Protein 7BQV (pdb70)

Solvent-accessible surface area: 7470 Å² total; per-residue (Å²): 150,87,5,5,17,0,83,118,34,121,145,20,79,0,8,44,116,136,32,56,21,75,44,23,186,104,14,54,53,14,65,24,93,17,85,118,49,88,92,13,70,0,6,0,0,95,127,28,52,48,26,65,82,44,38,158,82,24,82,119,115,27,53,8,122,27,11,8,35,6,4,0,30,1,110,116,33,48,22,21,0,0,11,44,3,38,22,62,119,187,130,37,98,29,70,78,0,20,0,0,7,76,72,15,0,52,77,93,93,122,73,74,2,27,16,5,15,19,73,28,122,68,125,40,92,31,107,100,25,70,132,126,107

Foldseek 3Di:
DQFKAFVVVPPHGWGGPVFFDADDPCGQFDWDQAPVGDIFRWGKGAGTPQKDWDDDWAPPRDPHPQWTWTFIAHNVPRHTFFIKIAGPDPPDPPRIITIGGQVRIPPRD/DDAQPPPGDDDPDVVVSVVVNVVD

Structure (mmCIF, N/CA/C/O backbone):
data_7BQV
#
_entry.id   7BQV
#
_cell.length_a   83.621
_cell.length_b   93.895
_cell.length_c   43.682
_cell.angle_alpha   90.00
_cell.angle_beta   90.00
_cell.angle_gamma   90.00
#
_symmetry.space_group_name_H-M   'C 2 2 21'
#
loop_
_entity.id
_entity.type
_entity.pdbx_description
1 polymer 'Protein cereblon'
2 polymer 'Sal-like protein 4'
3 non-polymer 2-[(3~{S})-2,6-bis(oxidanylidene)piperidin-3-yl]-5-oxidanyl-isoindole-1,3-dione
4 non-polymer 'ZINC ION'
5 non-polymer 'SULFATE ION'
6 water water
#
loop_
_atom_site.group_PDB
_atom_site.id
_atom_site.type_symbol
_atom_site.label_atom_id
_atom_site.label_alt_id
_atom_site.label_comp_id
_atom_site.label_asym_id
_atom_site.label_entity_id
_atom_site.label_seq_id
_atom_site.pdbx_PDB_ins_code
_atom_site.Cartn_x
_atom_site.Cartn_y
_atom_site.Cartn_z
_atom_site.occupancy
_atom_site.B_iso_or_equiv
_atom_site.auth_seq_id
_atom_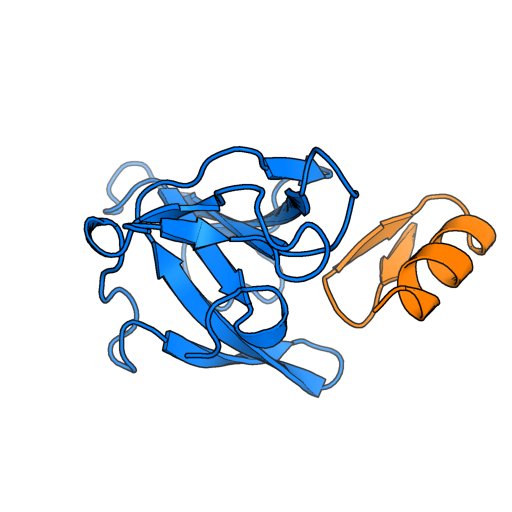site.auth_comp_id
_atom_site.auth_asym_id
_atom_site.auth_atom_id
_atom_site.pdbx_PDB_model_num
ATOM 1 N N . CYS A 1 1 ? -17.819 -10.763 18.597 1.00 84.96 318 CYS A N 1
ATOM 2 C CA . CYS A 1 1 ? -18.777 -10.920 19.683 1.00 86.47 318 CYS A CA 1
ATOM 3 C C . CYS A 1 1 ? -19.532 -12.235 19.566 1.00 85.01 318 CYS A C 1
ATOM 4 O O . CYS A 1 1 ? -18.965 -13.272 19.220 1.00 85.04 318 CYS A O 1
ATOM 7 N N . THR A 1 2 ? -20.828 -12.177 19.874 1.00 83.60 319 THR A N 1
ATOM 8 C CA . THR A 1 2 ? -21.705 -13.320 19.669 1.00 80.07 319 THR A CA 1
ATOM 9 C C . THR A 1 2 ? -21.979 -13.582 18.195 1.00 70.00 319 THR A C 1
ATOM 10 O O . THR A 1 2 ? -22.323 -14.713 17.832 1.00 70.16 319 THR A O 1
ATOM 14 N N . SER A 1 3 ? -21.803 -12.575 17.342 1.00 58.53 320 SER A N 1
ATOM 15 C CA . SER A 1 3 ? -22.462 -12.524 16.050 1.00 46.68 320 SER A CA 1
ATOM 16 C C . SER A 1 3 ? -21.517 -12.827 14.895 1.00 36.76 320 SER A C 1
ATOM 17 O O . SER A 1 3 ? -20.290 -12.806 15.024 1.00 33.75 320 SER A O 1
ATOM 20 N N . LEU A 1 4 ? -22.129 -13.095 13.751 1.00 31.24 321 LEU A N 1
ATOM 21 C CA . LEU A 1 4 ? -21.452 -13.117 12.467 1.00 28.55 321 LEU A CA 1
ATOM 22 C C . LEU A 1 4 ? -21.736 -11.794 11.770 1.00 28.42 321 LEU A C 1
ATOM 23 O O . LEU A 1 4 ? -22.891 -11.352 11.722 1.00 28.41 321 LEU A O 1
ATOM 28 N N . CYS A 1 5 ? -20.695 -11.168 11.234 1.00 30.31 322 CYS A N 1
ATOM 29 C CA . CYS A 1 5 ? -20.820 -9.822 10.695 1.00 30.22 322 CYS A CA 1
ATOM 30 C C . CYS A 1 5 ? -20.515 -9.775 9.205 1.00 30.49 322 CYS A C 1
ATOM 31 O O . CYS A 1 5 ? -19.884 -10.675 8.641 1.00 29.12 322 CYS A O 1
ATOM 34 N N . CYS A 1 6 ? -20.996 -8.704 8.573 1.00 28.96 323 CYS A N 1
ATOM 35 C CA . CYS A 1 6 ? -20.591 -8.372 7.215 1.00 28.45 323 CYS A CA 1
ATOM 36 C C . CYS A 1 6 ? -19.082 -8.174 7.164 1.00 30.31 323 CYS A C 1
ATOM 37 O O . CYS A 1 6 ? -18.535 -7.342 7.893 1.00 30.32 323 CYS A O 1
ATOM 40 N N . LYS A 1 7 ? -18.403 -8.937 6.302 1.00 28.89 324 LYS A N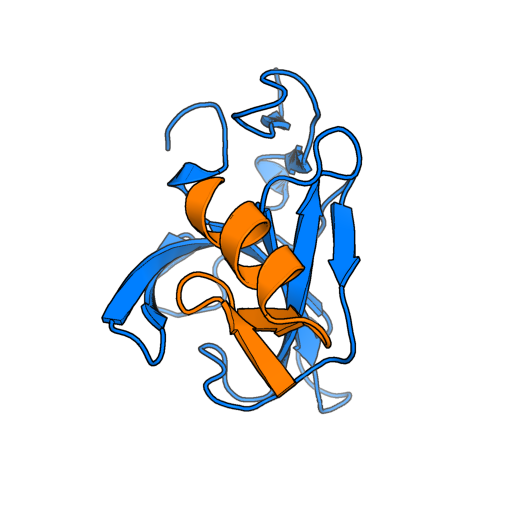 1
ATOM 41 C CA . LYS A 1 7 ? -16.945 -8.848 6.242 1.00 32.81 324 LYS A CA 1
ATOM 42 C C . LYS A 1 7 ? -16.487 -7.469 5.778 1.00 30.98 324 LYS A C 1
ATOM 43 O O . LYS A 1 7 ? -15.483 -6.941 6.273 1.00 33.40 324 LYS A O 1
ATOM 49 N N . GLN A 1 8 ? -17.197 -6.881 4.814 1.00 33.00 325 GLN A N 1
ATOM 50 C CA . GLN A 1 8 ? -16.832 -5.557 4.315 1.00 35.53 325 GLN A CA 1
ATOM 51 C C . GLN A 1 8 ? -16.955 -4.505 5.412 1.00 36.40 325 GLN A C 1
ATOM 52 O O . GLN A 1 8 ? -16.046 -3.693 5.624 1.00 39.75 325 GLN A O 1
ATOM 58 N N . CYS A 1 9 ? -18.081 -4.516 6.123 1.00 34.87 326 CYS A N 1
ATOM 59 C CA . CYS A 1 9 ? -18.307 -3.598 7.233 1.00 38.42 326 CYS A CA 1
ATOM 60 C C . CYS A 1 9 ? -17.399 -3.908 8.416 1.00 38.98 326 CYS A C 1
ATOM 61 O O . CYS A 1 9 ? -17.095 -3.017 9.219 1.00 38.15 326 CYS A O 1
ATOM 64 N N . GLN A 1 10 ? -16.995 -5.175 8.546 1.00 36.05 327 GLN A N 1
ATOM 65 C CA . GLN A 1 10 ? -16.270 -5.744 9.680 1.00 38.07 327 GLN A CA 1
ATOM 66 C C . GLN A 1 10 ? -17.138 -5.845 10.930 1.00 38.29 327 GLN A C 1
ATOM 67 O O . GLN A 1 10 ? -17.005 -6.808 11.694 1.00 35.72 327 GLN A O 1
ATOM 73 N N . GLU A 1 11 ? -18.035 -4.881 11.155 1.00 38.03 328 GLU A N 1
ATOM 74 C CA . GLU A 1 11 ? -18.753 -4.823 12.420 1.00 39.82 328 GLU A CA 1
ATOM 75 C C . GLU A 1 11 ? -20.274 -4.761 12.306 1.00 37.68 328 GLU A C 1
ATOM 76 O O . GLU A 1 11 ? -20.948 -4.772 13.341 1.00 39.24 328 GLU A O 1
ATOM 82 N N . THR A 1 12 ? -20.838 -4.724 11.102 1.00 34.51 329 THR A N 1
ATOM 83 C CA . THR A 1 12 ? -22.289 -4.797 10.962 1.00 32.65 329 THR A CA 1
ATOM 84 C C . THR A 1 12 ? -22.756 -6.229 11.210 1.00 29.35 329 THR A C 1
ATOM 85 O O . THR A 1 12 ? -22.375 -7.150 10.479 1.00 28.69 329 THR A O 1
ATOM 89 N N . GLU A 1 13 ? -23.587 -6.416 12.233 1.00 33.00 330 GLU A N 1
ATOM 90 C CA . GLU A 1 13 ? -23.987 -7.756 12.656 1.00 29.90 330 GLU A CA 1
ATOM 91 C C . GLU A 1 13 ? -25.126 -8.263 11.777 1.00 31.04 330 GLU A C 1
ATOM 92 O O . GLU A 1 13 ? -26.122 -7.562 11.566 1.00 32.21 330 GLU A O 1
ATOM 98 N N . ILE A 1 14 ? -24.971 -9.476 11.248 1.00 28.11 331 ILE A N 1
ATOM 99 C CA . ILE A 1 14 ? -25.944 -10.058 10.335 1.00 28.95 331 ILE A CA 1
ATOM 100 C C . ILE A 1 14 ? -26.772 -11.149 11.006 1.00 31.59 331 ILE A C 1
ATOM 101 O O . ILE A 1 14 ? -27.984 -11.223 10.792 1.00 33.24 331 ILE A O 1
ATOM 106 N N . THR A 1 15 ? -26.148 -12.013 11.804 1.00 32.14 332 THR A N 1
ATOM 107 C CA . THR A 1 15 ? -26.886 -13.072 12.486 1.00 29.94 332 THR A CA 1
ATOM 108 C C . THR A 1 15 ? -26.087 -13.499 13.712 1.00 31.27 332 THR A C 1
ATOM 109 O O . THR A 1 15 ? -24.988 -12.999 13.970 1.00 29.79 332 THR A O 1
ATOM 113 N N . THR A 1 16 ? -26.661 -14.409 14.490 1.00 30.78 333 THR A N 1
ATOM 114 C CA . THR A 1 16 ? -25.955 -14.967 15.630 1.00 30.10 333 THR A CA 1
ATOM 115 C C . THR A 1 16 ? -25.812 -16.470 15.443 1.00 30.05 333 THR A C 1
ATOM 116 O O . THR A 1 16 ? -26.544 -17.102 14.669 1.00 30.39 333 THR A O 1
ATOM 120 N N . LYS A 1 17 ? -24.822 -17.030 16.134 1.00 29.37 334 LYS A N 1
ATOM 121 C CA . LYS A 1 17 ? -24.518 -18.446 15.956 1.00 32.80 334 LYS A CA 1
ATOM 122 C C . LYS A 1 17 ? -25.692 -19.316 16.379 1.00 32.74 334 LYS A C 1
ATOM 123 O O . LYS A 1 17 ? -25.861 -20.431 15.865 1.00 31.66 334 LYS A O 1
ATOM 129 N N . ASN A 1 18 ? -26.519 -18.809 17.298 1.00 32.81 335 ASN A N 1
ATOM 130 C CA . ASN A 1 18 ? -27.705 -19.518 17.760 1.00 39.13 335 ASN A CA 1
ATOM 131 C C . ASN A 1 18 ? -28.744 -19.695 16.661 1.00 36.01 335 ASN A C 1
ATOM 132 O O . ASN A 1 18 ? -29.640 -20.536 16.804 1.00 36.52 335 ASN A O 1
ATOM 137 N N . GLU A 1 19 ? -28.655 -18.925 15.574 1.00 30.62 336 GLU A N 1
ATOM 138 C CA . GLU A 1 19 ? -29.610 -19.020 14.478 1.00 30.11 336 GLU A CA 1
ATOM 139 C C . GLU A 1 19 ? -29.235 -20.068 13.435 1.00 28.13 336 GLU A C 1
ATOM 140 O O . GLU A 1 19 ? -30.051 -20.356 12.551 1.00 26.21 336 GLU A O 1
ATOM 146 N N . ILE A 1 20 ? -28.029 -20.635 13.502 1.00 29.43 337 ILE A N 1
ATOM 147 C CA . ILE A 1 20 ? -27.608 -21.620 12.512 1.00 25.44 337 ILE A CA 1
ATOM 148 C C . ILE A 1 20 ? -28.381 -22.920 12.706 1.00 26.71 337 ILE A C 1
ATOM 149 O O . ILE A 1 20 ? -28.587 -23.383 13.835 1.00 30.19 337 ILE A O 1
ATOM 154 N N . PHE A 1 21 ? -28.825 -23.512 11.601 1.00 26.32 338 PHE A N 1
ATOM 155 C CA . PHE A 1 21 ? -29.566 -24.761 11.670 1.00 29.81 338 PHE A CA 1
ATOM 156 C C . PHE A 1 21 ? -29.290 -25.569 10.415 1.00 31.53 338 PHE A C 1
ATOM 157 O O . PHE A 1 21 ? -28.761 -25.059 9.426 1.00 25.86 338 PHE A O 1
ATOM 165 N N . SER A 1 22 ? -29.635 -26.852 10.476 1.00 35.95 339 SER A N 1
ATOM 166 C CA . SER A 1 22 ? -29.451 -27.762 9.355 1.00 38.42 339 SER A CA 1
ATOM 167 C C . SER A 1 22 ? -30.791 -27.937 8.658 1.00 39.16 339 SER A C 1
ATOM 168 O O . SER A 1 22 ? -31.734 -28.492 9.233 1.00 38.23 339 SER A O 1
ATOM 171 N N . LEU A 1 23 ? -30.874 -27.444 7.428 1.00 40.02 340 LEU A N 1
ATOM 172 C CA . LEU A 1 23 ? -32.008 -27.700 6.555 1.00 49.20 340 LEU A CA 1
ATOM 173 C C . LEU A 1 23 ? -31.666 -28.795 5.555 1.00 60.44 340 LEU A C 1
ATOM 174 O O . LEU A 1 23 ? -32.280 -29.866 5.558 1.00 62.01 340 LEU A O 1
ATOM 179 N N . SER A 1 24 ? -30.673 -28.541 4.708 1.00 72.52 341 SER A N 1
ATOM 180 C CA . SER A 1 24 ? -30.166 -29.569 3.816 1.00 76.78 341 SER A CA 1
ATOM 181 C C . SER A 1 24 ? -29.482 -30.664 4.621 1.00 80.03 341 SER A C 1
ATOM 182 O O . SER A 1 24 ? -28.787 -30.395 5.607 1.00 81.71 341 SER A O 1
ATOM 185 N N . LEU A 1 25 ? -29.691 -31.911 4.199 1.00 80.07 342 LEU A N 1
ATOM 186 C CA . LEU A 1 25 ? -29.020 -33.028 4.845 1.00 81.18 342 LEU A CA 1
ATOM 187 C C . LEU A 1 25 ? -27.512 -32.984 4.634 1.00 83.73 342 LEU A C 1
ATOM 188 O O . LEU A 1 25 ? -26.781 -33.700 5.327 1.00 84.77 342 LEU A O 1
ATOM 193 N N . CYS A 1 26 ? -27.034 -32.151 3.705 1.00 85.93 343 CYS A N 1
ATOM 194 C CA . CYS A 1 26 ? -25.606 -31.887 3.581 1.00 87.12 343 CYS A CA 1
ATOM 195 C C . CYS A 1 26 ? -25.069 -31.068 4.748 1.00 82.67 343 CYS A C 1
ATOM 196 O O . CYS A 1 26 ? -23.849 -31.002 4.932 1.00 85.96 343 CYS A O 1
ATOM 199 N N . GLY A 1 27 ? -25.945 -30.436 5.529 1.00 67.67 344 GLY A N 1
ATOM 200 C CA . GLY A 1 27 ? -25.532 -29.748 6.729 1.00 54.66 344 GLY A CA 1
ATOM 201 C C . GLY A 1 27 ? -25.906 -28.278 6.767 1.00 39.91 344 GLY A C 1
ATOM 202 O O . GLY A 1 27 ? -26.586 -27.750 5.880 1.00 36.84 344 GLY A O 1
ATOM 203 N N . PRO A 1 28 ? -25.460 -27.589 7.820 1.00 32.64 345 PRO A N 1
ATOM 204 C CA . PRO A 1 28 ? -25.793 -26.163 7.966 1.00 30.31 345 PRO A CA 1
ATOM 205 C C . PRO A 1 28 ? -25.012 -25.260 7.039 1.00 29.12 345 PRO A C 1
ATOM 206 O O . PRO A 1 28 ? -25.471 -24.148 6.771 1.00 25.59 345 PRO A O 1
ATOM 210 N N . MET A 1 29 ? -23.848 -25.681 6.547 1.00 31.60 346 MET A N 1
ATOM 211 C CA . MET A 1 29 ? -23.118 -24.890 5.553 1.00 30.58 346 MET A CA 1
ATOM 212 C C . MET A 1 29 ? -22.545 -25.850 4.518 1.00 34.95 346 MET A C 1
ATOM 213 O O . MET A 1 29 ? -21.491 -26.452 4.741 1.00 42.37 346 MET A O 1
ATOM 218 N N . ALA A 1 30 ? -23.238 -25.990 3.399 1.00 29.58 347 ALA A N 1
ATOM 219 C CA . ALA A 1 30 ? -22.801 -26.850 2.311 1.00 29.43 347 ALA A CA 1
ATOM 220 C C . ALA A 1 30 ? -22.452 -25.987 1.111 1.00 27.33 347 ALA A C 1
ATOM 221 O O . ALA A 1 30 ? -22.827 -24.816 1.047 1.00 25.64 347 ALA A O 1
ATOM 223 N N . ALA A 1 31 ? -21.725 -26.575 0.161 1.00 29.61 348 ALA A N 1
ATOM 224 C CA . ALA A 1 31 ? -21.350 -25.868 -1.059 1.00 28.91 348 ALA A CA 1
ATOM 225 C C . ALA A 1 31 ? -22.425 -26.067 -2.115 1.00 28.29 348 ALA A C 1
ATOM 226 O O . ALA A 1 31 ? -22.836 -27.203 -2.386 1.00 27.35 348 ALA A O 1
ATOM 228 N N . TYR A 1 32 ? -22.848 -24.968 -2.731 1.00 28.25 349 TYR A N 1
ATOM 229 C CA . TYR A 1 32 ? -23.843 -24.975 -3.792 1.00 28.31 349 TYR A CA 1
ATOM 230 C C . TYR A 1 32 ? -23.274 -24.256 -5.007 1.00 25.02 349 TYR A C 1
ATOM 231 O O . TYR A 1 32 ? -22.518 -23.294 -4.873 1.00 25.45 349 TYR A O 1
ATOM 240 N N . VAL A 1 33 ? -23.634 -24.738 -6.194 1.00 26.28 350 VAL A N 1
ATOM 241 C CA . VAL A 1 33 ? -23.167 -24.173 -7.455 1.00 29.72 350 VAL A CA 1
ATOM 242 C C . VAL A 1 33 ? -24.326 -23.431 -8.107 1.00 29.55 350 VAL A C 1
ATOM 243 O O . VAL A 1 33 ? -25.410 -24.000 -8.287 1.00 28.57 350 VAL A O 1
ATOM 247 N N . ASN A 1 34 ? -24.092 -22.186 -8.487 1.00 26.62 351 ASN A N 1
ATOM 248 C CA . ASN A 1 34 ? -25.111 -21.395 -9.165 1.00 25.34 351 ASN A CA 1
ATOM 249 C C . ASN A 1 34 ? -25.053 -21.649 -10.668 1.00 27.78 351 ASN A C 1
ATOM 250 O O . ASN A 1 34 ? -24.174 -22.368 -11.162 1.00 28.09 351 ASN A O 1
ATOM 255 N N . PRO A 1 35 ? -26.013 -21.125 -11.444 1.00 29.90 352 PRO A N 1
ATOM 256 C CA . PRO A 1 35 ? -26.096 -21.531 -12.860 1.00 35.40 352 PRO A CA 1
ATOM 257 C C . PRO A 1 35 ? -24.948 -21.032 -13.715 1.00 32.42 352 PRO A C 1
ATOM 258 O O . PRO A 1 35 ? -24.870 -21.408 -14.895 1.00 33.06 352 PRO A O 1
ATOM 262 N N . HIS A 1 36 ? -24.060 -20.207 -13.163 1.00 29.32 353 HIS A N 1
ATOM 263 C CA . HIS A 1 36 ? -22.870 -19.760 -13.865 1.00 30.18 353 HIS A CA 1
ATOM 264 C C . HIS A 1 36 ? -21.600 -20.384 -13.311 1.00 30.29 353 HIS A C 1
ATOM 265 O O . HIS A 1 36 ? -20.501 -19.951 -13.669 1.00 29.88 353 HIS A O 1
ATOM 272 N N . GLY A 1 37 ? -21.726 -21.401 -12.462 1.00 30.02 354 GLY A N 1
ATOM 273 C CA . GLY A 1 37 ? -20.589 -22.139 -11.956 1.00 33.18 354 GLY A CA 1
ATOM 274 C C . GLY A 1 37 ? -19.983 -21.602 -10.675 1.00 30.12 354 GLY A C 1
ATOM 275 O O . GLY A 1 37 ? -19.036 -22.210 -10.164 1.00 31.44 354 GLY A O 1
ATOM 276 N N . TYR A 1 38 ? -20.479 -20.484 -10.149 1.00 28.82 355 TYR A N 1
ATOM 277 C CA . TYR A 1 38 ? -19.926 -19.933 -8.916 1.00 26.09 355 TYR A CA 1
ATOM 278 C C . TYR A 1 38 ? -20.364 -20.784 -7.726 1.00 27.90 355 TYR A C 1
ATOM 279 O O . TYR A 1 38 ? -21.537 -21.154 -7.611 1.00 28.19 355 TYR A O 1
ATOM 288 N N . VAL A 1 39 ? -19.413 -21.109 -6.849 1.00 27.81 356 VAL A N 1
ATOM 289 C CA . VAL A 1 39 ? -19.661 -21.960 -5.689 1.00 25.53 356 VAL A CA 1
ATOM 290 C C . VAL A 1 39 ? -19.883 -21.067 -4.482 1.00 28.85 356 VAL A C 1
ATOM 291 O O . VAL A 1 39 ? -19.069 -20.177 -4.197 1.00 30.73 356 VAL A O 1
ATOM 295 N N . HIS A 1 40 ? -20.995 -21.281 -3.787 1.00 24.22 357 HIS A N 1
ATOM 296 C CA . HIS A 1 40 ? -21.328 -20.526 -2.584 1.00 22.97 357 HIS A CA 1
ATOM 297 C C . HIS A 1 40 ? -21.454 -21.528 -1.445 1.00 24.64 357 HIS A C 1
ATOM 298 O O . HIS A 1 40 ? -22.382 -22.339 -1.433 1.00 24.75 357 HIS A O 1
ATOM 305 N N . GLU A 1 41 ? -20.521 -21.484 -0.498 1.00 26.03 358 GLU A N 1
ATOM 306 C CA . GLU A 1 41 ? -20.722 -22.201 0.761 1.00 25.99 358 GLU A CA 1
ATOM 307 C C . GLU A 1 41 ? -21.760 -21.441 1.566 1.00 25.19 358 GLU A C 1
ATOM 308 O O . GLU A 1 41 ? -21.492 -20.342 2.065 1.00 26.68 358 GLU A O 1
ATOM 314 N N . THR A 1 42 ? -22.971 -21.984 1.635 1.00 23.12 359 THR A N 1
ATOM 315 C CA . THR A 1 42 ? -24.137 -21.228 2.068 1.00 22.99 359 THR A CA 1
ATOM 316 C C . THR A 1 42 ? -24.581 -21.725 3.441 1.00 22.00 359 THR A C 1
ATOM 317 O O . THR A 1 42 ? -25.015 -22.874 3.584 1.00 25.68 359 THR A O 1
ATOM 321 N N . LEU A 1 43 ? -24.445 -20.853 4.435 1.00 24.32 360 LEU A N 1
ATOM 322 C CA . LEU A 1 43 ? -24.820 -21.116 5.821 1.00 23.28 360 LEU A CA 1
ATOM 323 C C . LEU A 1 43 ? -26.296 -20.781 6.008 1.00 23.09 360 LEU A C 1
ATOM 324 O O . LEU A 1 43 ? -26.712 -19.657 5.726 1.00 25.35 360 LEU A O 1
ATOM 329 N N . THR A 1 44 ? -27.092 -21.738 6.486 1.00 23.99 361 THR A N 1
ATOM 330 C CA . THR A 1 44 ? -28.525 -21.502 6.640 1.00 25.30 361 THR A CA 1
ATOM 331 C C . THR A 1 44 ? -28.834 -21.080 8.080 1.00 25.35 361 THR A C 1
ATOM 332 O O . THR A 1 44 ? -28.471 -21.781 9.032 1.00 25.63 361 THR A O 1
ATOM 336 N N . VAL A 1 45 ? -29.499 -19.929 8.230 1.00 25.73 362 VAL A N 1
ATOM 337 C CA . VAL A 1 45 ? -29.869 -19.376 9.530 1.00 27.01 362 VAL A CA 1
ATOM 338 C C . VAL A 1 45 ? -31.351 -19.011 9.537 1.00 26.92 362 VAL A C 1
ATOM 339 O O . VAL A 1 45 ? -31.919 -18.604 8.519 1.00 26.31 362 VAL A O 1
ATOM 343 N N . TYR A 1 46 ? -31.972 -19.135 10.713 1.00 26.45 363 TYR A N 1
ATOM 344 C CA . TYR A 1 46 ? -33.402 -18.855 10.849 1.00 27.68 363 TYR A CA 1
ATOM 345 C C . TYR A 1 46 ? -33.707 -17.374 10.676 1.00 29.87 363 TYR A C 1
ATOM 346 O O . TYR A 1 46 ? -34.727 -17.009 10.079 1.00 31.05 363 TYR A O 1
ATOM 355 N N . LYS A 1 47 ? -32.861 -16.509 11.226 1.00 29.11 364 LYS A N 1
ATOM 356 C CA . LYS A 1 47 ? -33.125 -15.079 11.253 1.00 29.65 364 LYS A CA 1
ATOM 357 C C . LYS A 1 4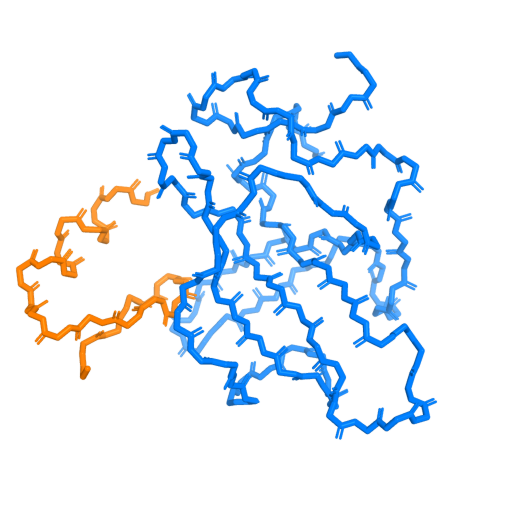7 ? -31.847 -14.325 10.929 1.00 30.24 364 LYS A C 1
ATOM 358 O O . LYS A 1 47 ? -30.742 -14.790 11.222 1.00 28.75 364 LYS A O 1
ATOM 364 N N . ALA A 1 48 ? -32.012 -13.145 10.334 1.00 31.87 365 ALA A N 1
ATOM 365 C CA . ALA A 1 48 ? -30.889 -12.284 9.996 1.00 29.60 365 ALA A CA 1
ATOM 366 C C . ALA A 1 48 ? -31.300 -10.838 10.209 1.00 31.60 365 ALA A C 1
ATOM 367 O O . ALA A 1 48 ? -32.485 -10.501 10.214 1.00 35.80 365 ALA A O 1
ATOM 369 N N . SER A 1 49 ? -30.301 -9.984 10.393 1.00 29.93 366 SE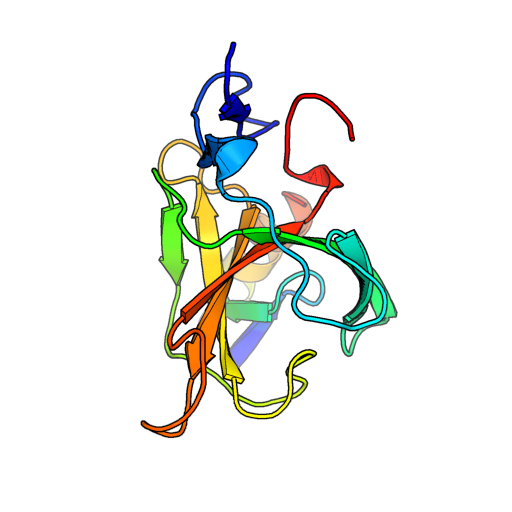R A N 1
ATOM 370 C CA . SER A 1 49 ? -30.513 -8.564 10.625 1.00 32.88 366 SER A CA 1
ATOM 371 C C . SER A 1 49 ? -29.706 -7.761 9.617 1.00 30.40 366 SER A C 1
ATOM 372 O O . SER A 1 49 ? -28.753 -8.266 9.015 1.00 27.42 366 SER A O 1
ATOM 375 N N . ASN A 1 50 ? -30.114 -6.500 9.446 1.00 27.77 367 ASN A N 1
ATOM 376 C CA . ASN A 1 50 ? -29.340 -5.498 8.716 1.00 30.26 367 ASN A CA 1
ATOM 377 C C . ASN A 1 50 ? -29.178 -5.845 7.242 1.00 31.88 367 ASN A C 1
ATOM 378 O O . ASN A 1 50 ? -28.194 -5.457 6.607 1.00 31.59 367 ASN A O 1
ATOM 383 N N . LEU A 1 51 ? -30.146 -6.559 6.680 1.00 28.36 368 LEU A N 1
ATOM 384 C CA . LEU A 1 51 ? -30.123 -6.930 5.272 1.00 26.78 368 LEU A CA 1
ATOM 385 C C . LEU A 1 51 ? -31.238 -6.210 4.527 1.00 31.13 368 LEU A C 1
ATOM 386 O O . LEU A 1 51 ? -32.327 -6.000 5.072 1.00 34.57 368 LEU A O 1
ATOM 391 N N . ASN A 1 52 ? -30.945 -5.810 3.292 1.00 30.93 369 ASN A N 1
ATOM 392 C CA . ASN A 1 52 ? -31.936 -5.285 2.362 1.00 31.50 369 ASN A CA 1
ATOM 393 C C . ASN A 1 52 ? -32.241 -6.355 1.328 1.00 30.27 369 ASN A C 1
ATOM 394 O O . ASN A 1 52 ? -31.329 -7.018 0.833 1.00 31.68 369 ASN A O 1
ATOM 399 N N . LEU A 1 53 ? -33.517 -6.512 0.994 1.00 29.59 370 LEU A N 1
ATOM 400 C CA . LEU A 1 53 ? -33.910 -7.465 -0.038 1.00 29.47 370 LEU A CA 1
ATOM 401 C C . LEU A 1 53 ? -33.980 -6.738 -1.372 1.00 30.72 370 LEU A C 1
ATOM 402 O O . LEU A 1 53 ? -34.473 -5.611 -1.446 1.00 29.66 370 LEU A O 1
ATOM 407 N N . ILE A 1 54 ? -33.462 -7.377 -2.415 1.00 29.96 371 ILE A N 1
ATOM 408 C CA . ILE A 1 54 ? -33.433 -6.812 -3.761 1.00 34.73 371 ILE A CA 1
ATOM 409 C C . ILE A 1 54 ? -34.388 -7.612 -4.627 1.00 33.10 371 ILE A C 1
ATOM 410 O O . ILE A 1 54 ? -34.208 -8.821 -4.797 1.00 30.19 371 ILE A O 1
ATOM 415 N N . GLY A 1 55 ? -35.400 -6.947 -5.176 1.00 35.17 372 GLY A N 1
ATOM 416 C CA . GLY A 1 55 ? -36.233 -7.609 -6.162 1.00 39.80 372 GLY A CA 1
ATOM 417 C C . GLY A 1 55 ? -37.236 -8.587 -5.568 1.00 40.39 372 GLY A C 1
ATOM 418 O O . GLY A 1 55 ? -37.405 -8.716 -4.356 1.00 40.81 372 GLY A O 1
ATOM 419 N N . ARG A 1 56 ? -37.910 -9.277 -6.468 1.00 42.41 373 ARG A N 1
ATOM 420 C CA . ARG A 1 56 ? -38.984 -10.249 -6.331 1.00 44.28 373 ARG A CA 1
ATOM 421 C C . ARG A 1 56 ? -38.408 -11.644 -6.115 1.00 40.15 373 ARG A C 1
ATOM 422 O O . ARG A 1 56 ? -37.364 -11.980 -6.684 1.00 39.49 373 ARG A O 1
ATOM 430 N N . PRO A 1 57 ? -39.058 -12.480 -5.302 1.00 38.47 374 PRO A N 1
ATOM 431 C CA . PRO A 1 57 ? -38.556 -13.844 -5.098 1.00 36.19 374 PRO A CA 1
ATOM 432 C C . PRO A 1 57 ? -38.636 -14.647 -6.384 1.00 36.94 374 PRO A C 1
ATOM 433 O O . PRO A 1 57 ? -39.497 -14.413 -7.233 1.00 40.28 374 PRO A O 1
ATOM 437 N N . SER A 1 58 ? -37.726 -15.608 -6.523 1.00 34.44 375 SER A N 1
ATOM 438 C CA . SER A 1 58 ? -37.696 -16.453 -7.707 1.00 36.20 375 SER A CA 1
ATOM 439 C C . SER A 1 58 ? -37.427 -17.891 -7.299 1.00 33.57 375 SER A C 1
ATOM 440 O O . SER A 1 58 ? -36.627 -18.144 -6.394 1.00 35.34 375 SER A O 1
ATOM 443 N N . THR A 1 59 ? -38.097 -18.836 -7.963 1.00 32.57 376 THR A N 1
ATOM 444 C CA . THR A 1 59 ? -37.823 -20.249 -7.726 1.00 35.97 376 THR A CA 1
ATOM 445 C C . THR A 1 59 ? -36.831 -20.841 -8.719 1.00 37.49 376 THR A C 1
ATOM 446 O O . THR A 1 59 ? -36.421 -21.993 -8.542 1.00 36.10 376 THR A O 1
ATOM 450 N N . GLU A 1 60 ? -36.431 -20.087 -9.742 1.00 39.05 377 GLU A N 1
ATOM 451 C CA . GLU A 1 60 ? -35.508 -20.612 -10.738 1.00 40.07 377 GLU A CA 1
ATOM 452 C C . GLU A 1 60 ? -34.172 -20.946 -10.088 1.00 33.42 377 GLU A C 1
ATOM 453 O O . GLU A 1 60 ? -33.604 -20.126 -9.364 1.00 32.24 377 GLU A O 1
ATOM 459 N N . HIS A 1 61 ? -33.687 -22.166 -10.332 1.00 31.59 378 HIS A N 1
ATOM 460 C CA . HIS A 1 61 ? -32.375 -22.626 -9.864 1.00 33.73 378 HIS A CA 1
ATOM 461 C C . HIS A 1 61 ? -32.275 -22.725 -8.343 1.00 31.59 378 HIS A C 1
ATOM 462 O O . HIS A 1 61 ? -31.165 -22.805 -7.805 1.00 30.32 378 HIS A O 1
ATOM 469 N N . SER A 1 62 ? -33.399 -22.748 -7.630 1.00 32.18 379 SER A N 1
ATOM 470 C CA . SER A 1 62 ? -33.352 -22.723 -6.170 1.00 30.58 379 SER A CA 1
ATOM 471 C C . SER A 1 62 ? -32.675 -23.975 -5.620 1.00 30.76 379 SER A C 1
ATOM 472 O O . SER A 1 62 ? -33.032 -25.104 -5.976 1.00 31.10 379 SER A O 1
ATOM 475 N N . TRP A 1 63 ? -31.678 -23.766 -4.759 1.00 28.41 380 TRP A N 1
ATOM 476 C CA . TRP A 1 63 ? -30.947 -24.854 -4.121 1.00 31.36 380 TRP A CA 1
ATOM 477 C C . TRP A 1 63 ? -31.792 -25.615 -3.111 1.00 33.45 380 TRP A C 1
ATOM 478 O O . TRP A 1 63 ? -31.394 -26.708 -2.687 1.00 32.80 380 TRP A O 1
ATOM 489 N N . PHE A 1 64 ? -32.939 -25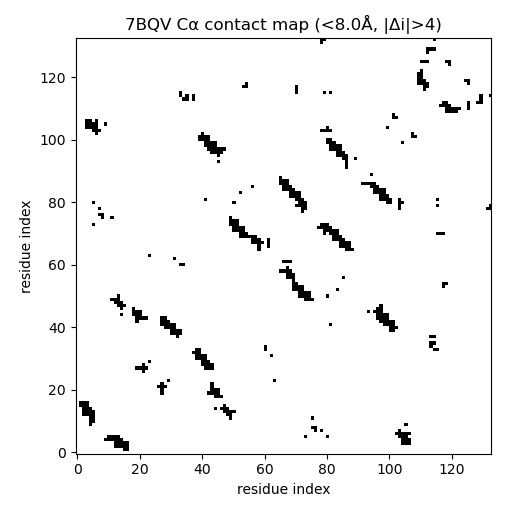.069 -2.719 1.00 31.81 381 PHE A N 1
ATOM 490 C CA . PHE A 1 64 ? -33.788 -25.665 -1.691 1.00 31.50 381 PHE A CA 1
ATOM 491 C C . PHE A 1 64 ? -35.186 -25.837 -2.263 1.00 33.69 381 PHE A C 1
ATOM 492 O O . PHE A 1 64 ? -35.978 -24.875 -2.269 1.00 32.02 381 PHE A O 1
ATOM 500 N N . PRO A 1 65 ? -35.520 -27.024 -2.775 1.00 38.94 382 PRO A N 1
ATOM 501 C CA . PRO A 1 65 ? -36.793 -27.194 -3.486 1.00 40.55 382 PRO A CA 1
ATOM 502 C C . PRO A 1 65 ? -37.980 -26.827 -2.609 1.00 38.42 382 PRO A C 1
ATOM 503 O O . PRO A 1 65 ? -38.028 -27.152 -1.422 1.00 39.39 382 PRO A O 1
ATOM 507 N N . GLY A 1 66 ? -38.938 -26.124 -3.207 1.00 40.15 383 GLY A N 1
ATOM 508 C CA . GLY A 1 66 ? -40.059 -25.586 -2.473 1.00 39.40 383 GLY A CA 1
ATOM 509 C C . GLY A 1 66 ? -39.859 -24.181 -1.941 1.00 35.26 383 GLY A C 1
ATOM 510 O O . GLY A 1 66 ? -40.820 -23.589 -1.436 1.00 36.09 383 GLY A O 1
ATOM 511 N N . TYR A 1 67 ? -38.649 -23.634 -2.030 1.00 31.55 384 TYR A N 1
ATOM 512 C CA . TYR A 1 67 ? -38.354 -22.278 -1.582 1.00 31.50 384 TYR A CA 1
ATOM 513 C C . TYR A 1 67 ? -37.993 -21.391 -2.767 1.00 29.51 384 TYR A C 1
ATOM 514 O O . TYR A 1 67 ? -37.342 -21.838 -3.718 1.00 31.40 384 TYR A O 1
ATOM 523 N N . ALA A 1 68 ? -38.415 -20.133 -2.701 1.00 29.70 385 ALA A N 1
ATOM 524 C CA . ALA A 1 68 ? -37.957 -19.093 -3.610 1.00 28.04 385 ALA A CA 1
ATOM 525 C C . ALA A 1 68 ? -36.842 -18.304 -2.935 1.00 27.71 385 ALA A C 1
ATOM 526 O O . ALA A 1 68 ? -36.730 -18.287 -1.710 1.00 30.51 385 ALA A O 1
ATOM 528 N N . TRP A 1 69 ? -36.011 -17.647 -3.742 1.00 27.90 386 TRP A N 1
ATOM 529 C CA . TRP A 1 69 ? -34.901 -16.872 -3.207 1.00 26.17 386 TRP A CA 1
ATOM 530 C C . TRP A 1 69 ? -34.995 -15.411 -3.628 1.00 28.34 386 TRP A C 1
ATOM 531 O O . TRP A 1 69 ? -35.467 -15.085 -4.724 1.00 28.31 386 TRP A O 1
ATOM 542 N N . THR A 1 70 ? -34.531 -14.537 -2.733 1.00 26.87 387 THR A N 1
ATOM 543 C CA . THR A 1 70 ? -34.417 -13.103 -2.977 1.00 27.54 387 THR A CA 1
ATOM 544 C C . THR A 1 70 ? -33.023 -12.662 -2.560 1.00 27.01 387 THR A C 1
ATOM 545 O O . THR A 1 70 ? -32.591 -12.960 -1.442 1.00 26.18 387 THR A O 1
ATOM 549 N N . VAL A 1 71 ? -32.319 -11.964 -3.458 1.00 25.76 388 VAL A N 1
ATOM 550 C CA . VAL A 1 71 ? -30.977 -11.489 -3.140 1.00 24.74 388 VAL A CA 1
ATOM 551 C C . VAL A 1 71 ? -31.022 -10.584 -1.910 1.00 23.93 388 VAL A C 1
ATOM 552 O O . VAL A 1 71 ? -31.934 -9.760 -1.749 1.00 24.21 388 VAL A O 1
ATOM 556 N N . ALA A 1 72 ? -30.037 -10.749 -1.023 1.00 23.52 389 ALA A N 1
ATOM 557 C CA . ALA A 1 72 ? -29.942 -9.971 0.211 1.00 24.57 389 ALA A CA 1
ATOM 558 C C . ALA A 1 72 ? -28.571 -9.314 0.289 1.00 25.77 389 ALA A C 1
ATOM 559 O O . ALA A 1 72 ? -27.549 -9.972 0.060 1.00 25.30 389 ALA A O 1
ATOM 561 N N . GLN A 1 73 ? -28.546 -8.024 0.607 1.00 26.23 390 GLN A N 1
ATOM 562 C CA . GLN A 1 73 ? -27.300 -7.282 0.706 1.00 26.18 390 GLN A CA 1
ATOM 563 C C . GLN A 1 73 ? -27.258 -6.512 2.022 1.00 26.16 390 GLN A C 1
ATOM 564 O O . GLN A 1 73 ? -28.291 -6.160 2.600 1.00 25.57 390 GLN A O 1
ATOM 570 N N . CYS A 1 74 ? -26.041 -6.244 2.482 1.00 25.84 391 CYS A N 1
ATOM 571 C CA . CYS A 1 74 ? -25.829 -5.453 3.696 1.00 29.67 391 CYS A CA 1
ATOM 572 C C . CYS A 1 74 ? -26.397 -4.053 3.527 1.00 30.80 391 CYS A C 1
ATOM 573 O O . CYS A 1 74 ? -26.085 -3.355 2.561 1.00 32.02 391 CYS A O 1
ATOM 576 N N . LYS A 1 75 ? -27.226 -3.627 4.472 1.00 31.41 392 LYS A N 1
ATOM 577 C CA . LYS A 1 75 ? -27.848 -2.319 4.321 1.00 31.96 392 LYS A CA 1
ATOM 578 C C . LYS A 1 75 ? -26.896 -1.166 4.621 1.00 32.19 392 LYS A C 1
ATOM 579 O O . LYS A 1 75 ? -27.237 -0.014 4.326 1.00 34.42 392 LYS A O 1
ATOM 585 N N . ILE A 1 76 ? -25.715 -1.439 5.172 1.00 29.63 393 ILE A N 1
ATOM 586 C CA . ILE A 1 76 ? -24.757 -0.379 5.476 1.00 31.90 393 ILE A CA 1
ATOM 587 C C . ILE A 1 76 ? -23.763 -0.165 4.334 1.00 33.07 393 ILE A C 1
ATOM 588 O O . ILE A 1 76 ? -23.379 0.979 4.055 1.00 35.42 393 ILE A O 1
ATOM 593 N N . CYS A 1 77 ? -23.327 -1.241 3.655 1.00 32.40 394 CYS A N 1
ATOM 594 C CA . CYS A 1 77 ? -22.325 -1.136 2.598 1.00 33.38 394 CYS A CA 1
ATOM 595 C C . CYS A 1 77 ? -22.769 -1.683 1.250 1.00 29.92 394 CYS A C 1
ATOM 596 O O . CYS A 1 77 ? -22.001 -1.584 0.285 1.00 32.70 394 CYS A O 1
ATOM 599 N N . ALA A 1 78 ? -23.954 -2.293 1.165 1.00 28.25 395 ALA A N 1
ATOM 600 C CA . ALA A 1 78 ? -24.521 -2.852 -0.064 1.00 29.10 395 ALA A CA 1
ATOM 601 C C . ALA A 1 78 ? -23.757 -4.062 -0.596 1.00 32.47 395 ALA A C 1
ATOM 602 O O . ALA A 1 78 ? -23.974 -4.472 -1.750 1.00 29.59 395 ALA A O 1
ATOM 604 N N . SER A 1 79 ? -22.884 -4.679 0.206 1.00 30.81 396 SER A N 1
ATOM 605 C CA . SER A 1 79 ? -22.213 -5.892 -0.248 1.00 31.34 396 SER A CA 1
ATOM 606 C C . SER A 1 79 ? -23.192 -7.057 -0.264 1.00 27.75 396 SER A C 1
ATOM 607 O O . SER A 1 79 ? -24.074 -7.155 0.593 1.00 26.12 396 SER A O 1
ATOM 610 N N . HIS A 1 80 ? -23.039 -7.946 -1.247 1.00 24.77 397 HIS A N 1
ATOM 611 C CA . HIS A 1 80 ? -23.857 -9.149 -1.278 1.00 23.66 397 HIS A CA 1
ATOM 612 C C . HIS A 1 80 ? -23.547 -10.032 -0.069 1.00 23.49 397 HIS A C 1
ATOM 613 O O . HIS A 1 80 ? -22.387 -10.381 0.180 1.00 26.17 397 HIS A O 1
ATOM 620 N N . ILE A 1 81 ? -24.582 -10.412 0.675 1.00 22.22 398 ILE A N 1
ATOM 621 C CA . ILE A 1 81 ? -24.432 -11.284 1.833 1.00 23.00 398 ILE A CA 1
ATOM 622 C C . ILE A 1 81 ? -24.978 -12.681 1.565 1.00 23.23 398 ILE A C 1
ATOM 623 O O . ILE A 1 81 ? -24.417 -13.674 2.040 1.00 24.52 398 ILE A O 1
ATOM 628 N N . GLY A 1 82 ? -26.090 -12.775 0.844 1.00 23.12 399 GLY A N 1
ATOM 629 C CA . GLY A 1 82 ? -26.688 -14.058 0.541 1.00 22.84 399 GLY A CA 1
ATOM 630 C C . GLY A 1 82 ? -28.070 -13.918 -0.052 1.00 23.60 399 GLY A C 1
ATOM 631 O O . GLY A 1 82 ? -28.287 -13.095 -0.946 1.00 23.18 399 GLY A O 1
ATOM 632 N N . TRP A 1 83 ? -29.011 -14.733 0.415 1.00 23.58 400 TRP A N 1
ATOM 633 C CA . TRP A 1 83 ? -30.369 -14.709 -0.108 1.00 23.86 400 TRP A CA 1
ATOM 634 C C . TRP A 1 83 ? -31.340 -15.052 1.008 1.00 25.23 400 TRP A C 1
ATOM 635 O O . TRP A 1 83 ? -31.013 -15.809 1.925 1.00 26.49 400 TRP A O 1
ATOM 646 N N . LYS A 1 84 ? -32.535 -14.477 0.930 1.00 25.01 401 LYS A N 1
ATOM 647 C CA . LYS A 1 84 ? -33.636 -14.909 1.771 1.00 24.95 401 LYS A CA 1
ATOM 648 C C . LYS A 1 84 ? -34.423 -15.972 1.029 1.00 26.22 401 LYS A C 1
ATOM 649 O O . LYS A 1 84 ? -34.741 -15.804 -0.152 1.00 27.72 401 LYS A O 1
ATOM 655 N N . PHE A 1 85 ? -34.740 -17.057 1.721 1.00 25.18 402 PHE A N 1
ATOM 656 C CA . PHE A 1 85 ? -35.509 -18.148 1.143 1.00 26.55 402 PHE A CA 1
ATOM 657 C C . PHE A 1 85 ? -36.886 -18.161 1.785 1.00 28.36 402 PHE A C 1
ATOM 658 O O . PHE A 1 85 ? -37.004 -18.095 3.013 1.00 29.20 402 PHE A O 1
ATOM 666 N N . THR A 1 86 ? -37.922 -18.191 0.952 1.00 28.44 403 THR A N 1
ATOM 667 C CA . THR A 1 86 ? -39.298 -18.127 1.421 1.00 31.66 403 THR A CA 1
ATOM 668 C C . THR A 1 86 ? -40.063 -19.309 0.856 1.00 33.06 403 THR A C 1
ATOM 669 O O . THR A 1 86 ? -39.971 -19.598 -0.343 1.00 33.24 403 THR A O 1
ATOM 673 N N . ALA A 1 87 ? -40.819 -19.981 1.718 1.00 32.40 404 ALA A N 1
ATOM 674 C CA . ALA A 1 87 ? -41.569 -21.157 1.304 1.00 34.92 404 ALA A CA 1
ATOM 675 C C . ALA A 1 87 ? -42.667 -20.781 0.321 1.00 38.20 404 ALA A C 1
ATOM 676 O O . ALA A 1 87 ? -43.312 -19.734 0.447 1.00 37.84 404 ALA A O 1
ATOM 678 N N . THR A 1 88 ? -42.884 -21.651 -0.660 1.00 38.51 405 THR A N 1
ATOM 679 C CA . THR A 1 88 ? -43.963 -21.479 -1.618 1.00 42.18 405 THR A CA 1
ATOM 680 C C . THR A 1 88 ? -45.241 -22.194 -1.200 1.00 47.25 405 THR A C 1
ATOM 681 O O . THR A 1 88 ? -46.264 -22.043 -1.876 1.00 50.66 405 THR A O 1
ATOM 685 N N . LYS A 1 89 ? -45.208 -22.965 -0.111 1.00 47.92 406 LYS A N 1
ATOM 686 C CA . LYS A 1 89 ? -46.373 -23.685 0.385 1.00 54.68 406 LYS A CA 1
ATOM 687 C C . LYS A 1 89 ? -46.484 -23.495 1.891 1.00 55.70 406 LYS A C 1
ATOM 688 O O . LYS A 1 89 ? -45.472 -23.482 2.598 1.00 50.81 406 LYS A O 1
ATOM 694 N N . LYS A 1 90 ? -47.722 -23.366 2.377 1.00 62.25 407 LYS A N 1
ATOM 695 C CA . LYS A 1 90 ? -47.957 -22.977 3.764 1.00 66.55 407 LYS A CA 1
ATOM 696 C C . LYS A 1 90 ? -47.571 -24.058 4.768 1.00 67.29 407 LYS A C 1
ATOM 697 O O . LYS A 1 90 ? -47.390 -23.746 5.951 1.00 67.39 407 LYS A O 1
ATOM 703 N N . ASP A 1 91 ? -47.441 -25.310 4.338 1.00 67.72 408 ASP A N 1
ATOM 704 C CA . ASP A 1 91 ? -47.141 -26.406 5.252 1.00 68.83 408 ASP A CA 1
ATOM 705 C C . ASP A 1 91 ? -45.648 -26.633 5.456 1.00 61.87 408 ASP A C 1
ATOM 706 O O . ASP A 1 91 ? -45.273 -27.513 6.237 1.00 59.97 408 ASP A O 1
ATOM 711 N N . MET A 1 92 ? -44.790 -25.874 4.782 1.00 56.91 409 MET A N 1
ATOM 712 C CA . MET A 1 92 ? -43.357 -26.104 4.870 1.00 51.03 409 MET A CA 1
ATOM 713 C C . MET A 1 92 ? -42.779 -25.488 6.137 1.00 47.06 409 MET A C 1
ATOM 714 O O . MET A 1 92 ? -43.260 -24.466 6.633 1.00 46.39 409 MET A O 1
ATOM 719 N N . SER A 1 93 ? -41.732 -26.123 6.656 1.00 46.03 410 SER A N 1
ATOM 720 C CA . SER A 1 93 ? -41.080 -25.681 7.883 1.00 46.21 410 SER A CA 1
ATOM 721 C C . SER A 1 93 ? -39.576 -25.744 7.662 1.00 44.11 410 SER A C 1
ATOM 722 O O . SER A 1 93 ? -39.051 -26.817 7.297 1.00 47.52 410 SER A O 1
ATOM 725 N N . PRO A 1 94 ? -38.844 -24.636 7.841 1.00 41.09 411 PRO A N 1
ATOM 726 C CA . PRO A 1 94 ? -39.422 -23.345 8.230 1.00 39.78 411 PRO A CA 1
ATOM 727 C C . PRO A 1 94 ? -40.044 -22.602 7.047 1.00 39.84 411 PRO A C 1
ATOM 728 O O . PRO A 1 94 ? -39.686 -22.870 5.898 1.00 39.07 411 PRO A O 1
ATOM 732 N N . GLN A 1 95 ? -40.966 -21.680 7.329 1.00 40.12 412 GLN A N 1
ATOM 733 C CA . GLN A 1 95 ? -41.578 -20.895 6.261 1.00 38.17 412 GLN A CA 1
ATOM 734 C C . GLN A 1 95 ? -40.587 -19.949 5.597 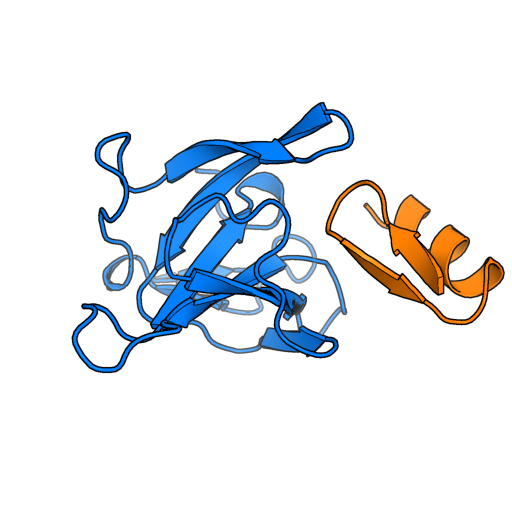1.00 36.25 412 GLN A C 1
ATOM 735 O O . GLN A 1 95 ? -40.797 -19.559 4.443 1.00 35.26 412 GLN A O 1
ATOM 741 N N . LYS A 1 96 ? -39.526 -19.556 6.297 1.00 33.57 413 LYS A N 1
ATOM 742 C CA . LYS A 1 96 ? -38.489 -18.731 5.695 1.00 32.19 413 LYS A CA 1
ATOM 743 C C . LYS A 1 96 ? -37.173 -18.985 6.409 1.00 29.88 413 LYS A C 1
ATOM 744 O O . LYS A 1 96 ? -37.144 -19.434 7.559 1.00 31.29 413 LYS A O 1
ATOM 750 N N . PHE A 1 97 ? -36.079 -18.683 5.714 1.00 26.63 414 PHE A N 1
ATOM 751 C CA . PHE A 1 97 ? -34.756 -18.697 6.323 1.00 26.28 414 PHE A CA 1
ATOM 752 C C . PHE A 1 97 ? -33.828 -17.872 5.446 1.00 28.27 414 PHE A C 1
ATOM 753 O O . PHE A 1 97 ? -34.234 -17.335 4.410 1.00 26.66 414 PHE A O 1
ATOM 761 N N . TRP A 1 98 ? -32.576 -17.757 5.872 1.00 25.80 415 TRP A N 1
ATOM 762 C CA . TRP A 1 98 ? -31.579 -17.020 5.111 1.00 25.87 415 TRP A CA 1
ATOM 763 C C . TRP A 1 98 ? -30.407 -17.933 4.791 1.00 25.57 415 TRP A C 1
ATOM 764 O O . TRP A 1 98 ? -29.974 -18.723 5.636 1.00 26.43 415 TRP A O 1
ATOM 775 N N . GLY A 1 99 ? -29.904 -17.828 3.565 1.00 24.79 416 GLY A N 1
ATOM 776 C CA . GLY A 1 99 ? -28.656 -18.474 3.211 1.00 24.37 416 GLY A CA 1
ATOM 777 C C . GLY A 1 99 ? -27.557 -17.443 3.033 1.00 24.64 416 GLY A C 1
ATOM 778 O O . GLY A 1 99 ? -27.633 -16.610 2.126 1.00 24.13 416 GLY A O 1
ATOM 779 N N . LEU A 1 100 ? -26.544 -17.474 3.898 1.00 25.06 417 LEU A N 1
ATOM 780 C CA . LEU A 1 100 ? -25.481 -16.476 3.911 1.00 24.87 417 LEU A CA 1
ATOM 781 C C . LEU A 1 100 ? -24.225 -17.088 3.316 1.00 23.45 417 LEU A C 1
ATOM 782 O O . LEU A 1 100 ? -23.804 -18.170 3.740 1.00 23.18 417 LEU A O 1
ATOM 787 N N . THR A 1 101 ? -23.634 -16.411 2.327 1.00 22.73 418 THR A N 1
ATOM 788 C CA . THR A 1 101 ? -22.477 -16.980 1.655 1.00 24.02 418 THR A CA 1
ATOM 789 C C . THR A 1 101 ? -21.223 -16.734 2.492 1.00 27.65 418 THR A C 1
ATOM 790 O O . THR A 1 101 ? -21.008 -15.644 3.035 1.00 26.75 418 THR A O 1
ATOM 794 N N . ARG A 1 102 ? -20.418 -17.790 2.629 1.00 28.35 419 ARG A N 1
ATOM 795 C CA . ARG A 1 102 ? -19.355 -17.837 3.630 1.00 29.91 419 ARG A CA 1
ATOM 796 C C . ARG A 1 102 ? -18.347 -16.709 3.455 1.00 30.34 419 ARG A C 1
ATOM 797 O O . ARG A 1 102 ? -17.867 -16.140 4.441 1.00 31.29 419 ARG A O 1
ATOM 805 N N . SER A 1 103 ? -18.005 -16.375 2.210 1.00 28.92 420 SER A N 1
ATOM 806 C CA . SER A 1 103 ? -16.976 -15.369 1.980 1.00 30.53 420 SER A CA 1
ATOM 807 C C . SER A 1 103 ? -17.4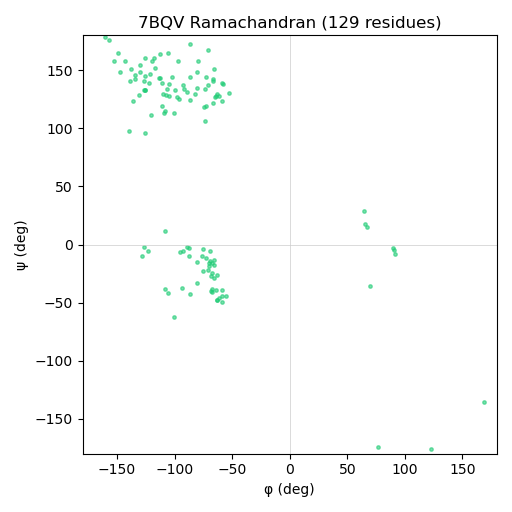49 -13.955 2.291 1.00 32.06 420 SER A C 1
ATOM 808 O O . SER A 1 103 ? -16.624 -13.035 2.313 1.00 32.64 420 SER A O 1
ATOM 811 N N . ALA A 1 104 ? -18.744 -13.752 2.499 1.00 27.69 421 ALA A N 1
ATOM 812 C CA . ALA A 1 104 ? -19.268 -12.437 2.844 1.00 28.19 421 ALA A CA 1
ATOM 813 C C . ALA A 1 104 ? -19.260 -12.166 4.340 1.00 28.71 421 ALA A C 1
ATOM 814 O O . ALA A 1 104 ? -19.630 -11.055 4.753 1.00 27.91 421 ALA A O 1
ATOM 816 N N . LEU A 1 105 ? -18.857 -13.136 5.162 1.00 27.19 422 LEU A N 1
ATOM 817 C CA . LEU A 1 105 ? -19.027 -13.032 6.605 1.00 28.29 422 LEU A CA 1
ATOM 818 C C . LEU A 1 105 ? -17.697 -13.018 7.349 1.00 32.22 422 LEU A C 1
ATOM 819 O O . LEU A 1 105 ? -16.697 -13.586 6.898 1.00 34.97 422 LEU A O 1
ATOM 824 N N . LEU A 1 106 ? -17.711 -12.372 8.516 1.00 32.42 423 LEU A N 1
ATOM 825 C CA . LEU A 1 106 ? -16.651 -12.416 9.509 1.00 37.28 423 LEU A CA 1
ATOM 826 C C . LEU A 1 106 ? -17.246 -12.818 10.854 1.00 38.63 423 LEU A C 1
ATOM 827 O O . LEU A 1 106 ? -18.345 -12.366 11.202 1.00 37.91 423 LEU A O 1
ATOM 832 N N . PRO A 1 107 ? -16.549 -13.654 11.640 1.00 42.29 424 PRO A N 1
ATOM 833 C CA . PRO A 1 107 ? -15.235 -14.254 11.372 1.00 45.12 424 PRO A CA 1
ATOM 834 C C . PRO A 1 107 ? -15.278 -15.317 10.282 1.00 46.03 424 PRO A C 1
ATOM 835 O O . PRO A 1 107 ? -16.360 -15.743 9.875 1.00 43.51 424 PRO A O 1
ATOM 839 N N . THR A 1 108 ? -14.107 -15.723 9.805 1.00 47.97 425 THR A N 1
ATOM 840 C CA . THR A 1 108 ? -14.030 -16.698 8.726 1.00 46.13 425 THR A CA 1
ATOM 841 C C . THR A 1 108 ? -14.398 -18.080 9.257 1.00 41.40 425 THR A C 1
ATOM 842 O O . THR A 1 108 ? -13.735 -18.600 10.158 1.00 43.82 425 THR A O 1
ATOM 846 N N . ILE A 1 109 ? -15.457 -18.665 8.707 1.00 37.19 426 ILE A N 1
ATOM 847 C CA . ILE A 1 109 ? -15.901 -19.991 9.135 1.00 39.23 426 ILE A CA 1
ATOM 848 C C . ILE A 1 109 ? -15.108 -21.066 8.400 1.00 41.90 426 ILE A C 1
ATOM 849 O O . ILE A 1 109 ? -14.593 -22.011 9.003 1.00 43.90 426 ILE A O 1
ATOM 855 N N . SER B 2 1 ? -33.161 -7.096 -16.597 1.00 61.59 409 SER B N 1
ATOM 856 C CA . SER B 2 1 ? -32.814 -7.797 -1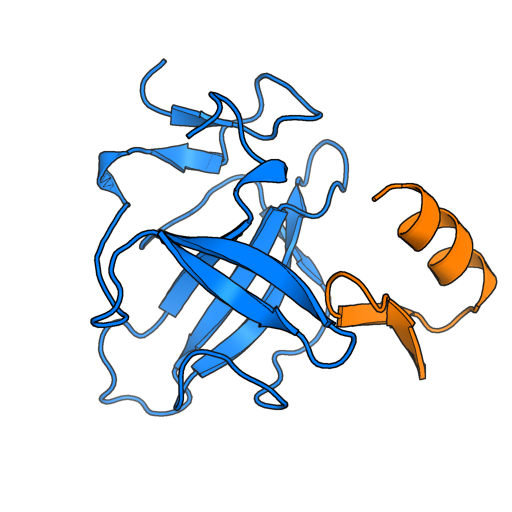7.827 1.00 60.66 409 SER B CA 1
ATOM 857 C C . SER B 2 1 ? -31.343 -8.229 -17.830 1.00 54.56 409 SER B C 1
ATOM 858 O O . SER B 2 1 ? -30.964 -9.171 -18.527 1.00 54.94 409 SER B O 1
ATOM 861 N N . PHE B 2 2 ? -30.516 -7.533 -17.055 1.00 45.93 410 PHE B N 1
ATOM 862 C CA . PHE B 2 2 ? -29.108 -7.871 -16.890 1.00 41.16 410 PHE B CA 1
ATOM 863 C C . PHE B 2 2 ? -28.921 -8.482 -15.510 1.00 39.03 410 PHE B C 1
ATOM 864 O O . PHE B 2 2 ? -29.427 -7.944 -14.520 1.00 38.06 410 PHE B O 1
ATOM 872 N N . VAL B 2 3 ? -28.200 -9.598 -15.439 1.00 34.70 411 VAL B N 1
ATOM 873 C CA . VAL B 2 3 ? -28.127 -10.384 -14.210 1.00 32.20 411 VAL B CA 1
ATOM 874 C C . VAL B 2 3 ? -26.669 -10.607 -13.836 1.00 29.76 411 VAL B C 1
ATOM 875 O O . VAL B 2 3 ? -25.852 -10.990 -14.685 1.00 31.60 411 VAL B O 1
ATOM 879 N N . CYS B 2 4 ? -26.353 -10.375 -12.564 1.00 29.26 412 CYS B N 1
ATOM 880 C CA . CYS B 2 4 ? -25.038 -10.682 -12.021 1.00 26.26 412 CYS B CA 1
ATOM 881 C C . CYS B 2 4 ? -24.828 -12.189 -12.004 1.00 26.56 412 CYS B C 1
ATOM 882 O O . CYS B 2 4 ? -25.607 -12.923 -11.381 1.00 25.53 412 CYS B O 1
ATOM 885 N N . SER B 2 5 ? -23.770 -12.651 -12.679 1.00 28.35 413 SER B N 1
ATOM 886 C CA . SER B 2 5 ? -23.503 -14.084 -12.726 1.00 30.44 413 SER B CA 1
ATOM 887 C C . SER B 2 5 ? -23.093 -14.643 -11.372 1.00 31.25 413 SER B C 1
ATOM 888 O O . SER B 2 5 ? -23.139 -15.863 -11.183 1.00 29.77 413 SER B O 1
ATOM 891 N N . VAL B 2 6 ? -22.714 -13.793 -10.419 1.00 28.67 414 VAL B N 1
ATOM 892 C CA . VAL B 2 6 ? -22.235 -14.298 -9.133 1.00 28.97 414 VAL B CA 1
ATOM 893 C C . VAL B 2 6 ? -23.381 -14.549 -8.159 1.00 28.13 414 VAL B C 1
ATOM 894 O O . VAL B 2 6 ? -23.377 -15.559 -7.442 1.00 27.00 414 VAL B O 1
ATOM 898 N N . CYS B 2 7 ? -24.367 -13.635 -8.094 1.00 27.75 415 CYS B N 1
ATOM 899 C CA . CYS B 2 7 ? -25.387 -13.690 -7.050 1.00 24.72 415 CYS B CA 1
ATOM 900 C C . CYS B 2 7 ? -26.823 -13.642 -7.552 1.00 24.20 415 CYS B C 1
ATOM 901 O O . CYS B 2 7 ? -27.734 -13.874 -6.750 1.00 26.55 415 CYS B O 1
ATOM 904 N N . GLY B 2 8 ? -27.064 -13.358 -8.833 1.00 26.02 416 GLY B N 1
ATOM 905 C CA . GLY B 2 8 ? -28.414 -13.306 -9.360 1.00 26.61 416 GLY B CA 1
ATOM 906 C C . GLY B 2 8 ? -29.089 -11.953 -9.299 1.00 27.00 416 GLY B C 1
ATOM 907 O O . GLY B 2 8 ? -30.221 -11.828 -9.780 1.00 27.24 416 GLY B O 1
ATOM 908 N N . HIS B 2 9 ? -28.456 -10.954 -8.686 1.00 25.51 417 HIS B N 1
ATOM 909 C CA . HIS B 2 9 ? -28.979 -9.591 -8.673 1.00 26.68 417 HIS B CA 1
ATOM 910 C C . HIS B 2 9 ? -29.300 -9.105 -10.088 1.00 27.91 417 HIS B C 1
ATOM 911 O O . HIS B 2 9 ? -28.477 -9.225 -11.004 1.00 29.08 417 HIS B O 1
ATOM 918 N N . ARG B 2 10 ? -30.509 -8.563 -10.272 1.00 28.37 418 ARG B N 1
ATOM 919 C CA . ARG B 2 10 ? -30.974 -8.139 -11.592 1.00 33.26 418 ARG B CA 1
ATOM 920 C C . ARG B 2 10 ? -30.867 -6.628 -11.742 1.00 33.96 418 ARG B C 1
ATOM 921 O O . ARG B 2 10 ? -31.092 -5.878 -10.786 1.00 32.31 418 ARG B O 1
ATOM 929 N N . PHE B 2 11 ? -30.539 -6.188 -12.955 1.00 34.54 419 PHE B N 1
ATOM 930 C CA . PHE B 2 11 ? -30.329 -4.776 -13.236 1.00 37.34 419 PHE B CA 1
ATOM 931 C C . PHE B 2 11 ? -31.036 -4.397 -14.525 1.00 39.03 419 PHE B C 1
ATOM 932 O O . PHE B 2 11 ? -31.116 -5.192 -15.467 1.00 41.63 419 PHE B O 1
ATOM 940 N N . THR B 2 12 ? -31.541 -3.163 -14.562 1.00 40.17 420 THR B N 1
ATOM 941 C CA . THR B 2 12 ? -32.095 -2.638 -15.806 1.00 44.57 420 THR B CA 1
ATOM 942 C C . THR B 2 12 ? -31.002 -2.125 -16.736 1.00 47.23 420 THR B C 1
ATOM 943 O O . THR B 2 12 ? -31.127 -2.234 -17.964 1.00 47.71 420 THR B O 1
ATOM 947 N N . THR B 2 13 ? -29.920 -1.585 -16.186 1.00 44.20 421 THR B N 1
ATOM 948 C CA . THR B 2 13 ? -28.860 -0.991 -16.987 1.00 45.63 421 THR B CA 1
ATOM 949 C C . THR B 2 13 ? -27.606 -1.847 -16.909 1.00 43.62 421 THR B C 1
ATOM 950 O O . THR B 2 13 ? -27.262 -2.367 -15.842 1.00 43.03 421 THR B O 1
ATOM 954 N N . LYS B 2 14 ? -26.932 -2.004 -18.050 1.00 45.38 422 LYS B N 1
ATOM 955 C CA . LYS B 2 14 ? -25.702 -2.787 -18.064 1.00 47.93 422 LYS B CA 1
ATOM 956 C C . LYS B 2 14 ? -24.601 -2.117 -17.250 1.00 44.85 422 LYS B C 1
ATOM 957 O O . LYS B 2 14 ? -23.736 -2.806 -16.697 1.00 41.85 422 LYS B O 1
ATOM 963 N N . GLY B 2 15 ? -24.621 -0.785 -17.160 1.00 43.01 423 GLY B N 1
ATOM 964 C CA . GLY B 2 15 ? -23.577 -0.086 -16.429 1.00 44.43 423 GLY B CA 1
ATOM 965 C C . GLY B 2 15 ? -23.622 -0.340 -14.935 1.00 39.96 423 GLY B C 1
ATOM 966 O O . GLY B 2 15 ? -22.578 -0.451 -14.284 1.00 40.23 423 GLY B O 1
ATOM 967 N N . ASN B 2 16 ? -24.825 -0.425 -14.361 1.00 35.69 424 ASN B N 1
ATOM 968 C CA . ASN B 2 16 ? -24.915 -0.751 -12.940 1.00 34.81 424 ASN B CA 1
ATOM 969 C C . ASN B 2 16 ? -24.454 -2.180 -12.682 1.00 34.12 424 ASN B C 1
ATOM 970 O O . ASN B 2 16 ? -23.758 -2.447 -11.694 1.00 32.31 424 ASN B O 1
ATOM 975 N N . LEU B 2 17 ? -24.829 -3.113 -13.569 1.00 32.89 425 LEU B N 1
ATOM 976 C CA . LEU B 2 17 ? -24.370 -4.495 -13.442 1.00 31.87 425 LEU B CA 1
ATOM 977 C C . LEU B 2 17 ? -22.850 -4.562 -13.388 1.00 32.64 425 LEU B C 1
ATOM 978 O O . LEU B 2 17 ? -22.284 -5.252 -12.532 1.00 33.13 425 LEU B O 1
ATOM 983 N N . LYS B 2 18 ? -22.175 -3.804 -14.259 1.00 36.15 426 LYS B N 1
ATOM 984 C CA . LYS B 2 18 ? -20.716 -3.837 -14.315 1.00 41.26 426 LYS B CA 1
ATOM 985 C C . LYS B 2 18 ? -20.092 -3.342 -13.015 1.00 40.33 426 LYS B C 1
ATOM 986 O O . LYS B 2 18 ? -19.166 -3.966 -12.485 1.00 35.46 426 LYS B O 1
ATOM 992 N N . VAL B 2 19 ? -20.564 -2.202 -12.499 1.00 39.20 427 VAL B N 1
ATOM 993 C CA . VAL B 2 19 ? -20.045 -1.715 -11.221 1.00 38.45 427 VAL B CA 1
ATOM 994 C C . VAL B 2 19 ? -20.329 -2.722 -10.115 1.00 33.21 427 VAL B C 1
ATOM 995 O O . VAL B 2 19 ? -19.455 -3.049 -9.300 1.00 32.49 427 VAL B O 1
ATOM 999 N N . HIS B 2 20 ? -21.562 -3.229 -10.066 1.00 31.52 428 HIS B N 1
ATOM 1000 C CA . HIS B 2 20 ? -21.913 -4.226 -9.064 1.00 31.22 428 HIS B CA 1
ATOM 1001 C C . HIS B 2 20 ? -21.030 -5.462 -9.182 1.00 32.57 428 HIS B C 1
ATOM 1002 O O . HIS B 2 20 ? -20.465 -5.929 -8.189 1.00 29.86 428 HIS B O 1
ATOM 1009 N N . PHE B 2 21 ? -20.896 -6.002 -10.395 1.00 33.44 429 PHE B N 1
ATOM 1010 C CA . PHE B 2 21 ? -20.152 -7.246 -10.572 1.00 34.86 429 PHE B CA 1
ATOM 1011 C C . PHE B 2 21 ? -18.716 -7.112 -10.083 1.00 35.29 429 PHE B C 1
ATOM 1012 O O . PHE B 2 21 ? -18.199 -8.002 -9.397 1.00 35.43 429 PHE B O 1
ATOM 1020 N N . HIS B 2 22 ? -18.055 -6.005 -10.415 1.00 38.57 430 HIS B N 1
ATOM 1021 C CA . HIS B 2 22 ? -16.660 -5.858 -10.031 1.00 42.55 430 HIS B CA 1
ATOM 1022 C C . HIS B 2 22 ? -16.486 -5.532 -8.551 1.00 42.26 430 HIS B C 1
ATOM 1023 O O . HIS B 2 22 ? -15.347 -5.480 -8.075 1.00 44.66 430 HIS B O 1
ATOM 1030 N N . ARG B 2 23 ? -17.578 -5.345 -7.810 1.00 36.95 431 ARG B N 1
ATOM 1031 C CA . ARG B 2 23 ? -17.500 -5.237 -6.360 1.00 42.56 431 ARG B CA 1
ATOM 1032 C C . ARG B 2 23 ? -17.404 -6.593 -5.676 1.00 42.39 431 ARG B C 1
ATOM 1033 O O . ARG B 2 23 ? -17.071 -6.646 -4.487 1.00 44.43 431 ARG B O 1
ATOM 1041 N N . HIS B 2 24 ? -17.697 -7.678 -6.386 1.00 37.75 432 HIS B N 1
ATOM 1042 C CA . HIS B 2 24 ? -17.618 -9.015 -5.809 1.00 40.93 432 HIS B CA 1
ATOM 1043 C C . HIS B 2 24 ? -16.168 -9.401 -5.541 1.00 48.24 432 HIS B C 1
ATOM 1044 O O . HIS B 2 24 ? -15.870 -10.103 -4.576 1.00 51.74 432 HIS B O 1
#

Radius of gyration: 14.15 Å; Cα contacts (8 Å, |Δi|>4): 286; chains: 2; bounding box: 34×33×38 Å

Nearest PDB structures (foldseek):
  7bqv-assembly1_A  TM=1.009E+00  e=2.913E-21  Homo sapiens
  8u16-assembly2_D  TM=9.735E-01  e=2.580E-18  Homo sapiens
  8u15-assembly1_A  TM=9.758E-01  e=3.762E-18  Homo sapiens
  8tzx-assembly2_D  TM=9.743E-01  e=9.399E-18  Homo sapiens
  4ci3-assembly1_B  TM=9.867E-01  e=3.244E-17  Gallus gallus

GO terms:
  GO:0005634 nucleus (C, IDA)
  GO:0005737 cytoplasm (C, IDA)
  GO:0031464 Cul4A-RING E3 ubiquitin ligase complex (C, IDA)
  GO:0043161 proteasome-mediated ubiquitin-dependent protein catabolic process (P, IMP)
  GO:0016567 protein ubiquitination (P, IMP)
  GO:0005515 protein binding (F, IPI)
  GO:0030177 positive regulation of Wnt signaling pathway (P, IMP)
  GO:0005829 cytosol (C, TAS)

Organism: Homo sapiens (NCBI:txid9606)

Sequence (133 aa):
CTSLCCKQCQETEITTKNEIFSLSLCGPMAAYVNPHGYVHETLTVYKASNLNLIGRPSTEHSWFPGYAWTVAQCKICASHIGWKFTATKKDMSPQKFWGLTRSALLPTISFVCSVCGHRFTTKGNLKVHFHRH

InterPro domains:
  IPR003111 Lon protease, N-terminal domain [PF02190] (81-317)
  IPR003111 Lon protease, N-terminal domain [PS51787] (81-319)
  IPR003111 Lon protease, N-terminal domain [SM00464] (80-317)
  IPR004910 Yippee/Mis18/Cereblon [PF03226] (321-432)
  IPR015947 PUA-like superfamily [SSF88697] (80-316)
  IPR034750 CULT domain [PS51788] (318-426)
  IPR034750 CULT domain [cd15777] (321-422)
  IPR046336 Lon protease, N-terminal domain superfamily [G3DSA:2.30.130.40] (61-185)

Secondary structure (DSSP, 8-state):
--EEEETTTSS-EEEEGGGB---STT-SEEEEE-TTS-EEEEEEES---SEEEEEEEE-TT-SSTTEEEEEEEETTT--EEEEEEEESSTT-SSSEEEEEEGGGEES--/-EE-TTT--EESSHHHHHHHHHT-

B-factor: mean 37.72, std 13.64, range [21.29, 99.27]